Protein AF-A0A8T4ELL7-F1 (afdb_monomer_lite)

Secondary structure (DSSP, 8-state):
---EEEEEEEHHHHHHHHHSS---TTTHHHHHHHHHHHHT--TT--HHHHHHHHHHHHHHHHHH-GGGGG---TT--TTTHHHHHHHHHHHH-SEEEEEEE-

Structure (mmCIF, N/CA/C/O backbone):
data_AF-A0A8T4ELL7-F1
#
_entry.id   AF-A0A8T4ELL7-F1
#
loop_
_atom_site.group_PDB
_atom_site.id
_atom_site.type_symbol
_atom_site.label_atom_id
_atom_site.label_alt_id
_atom_site.label_com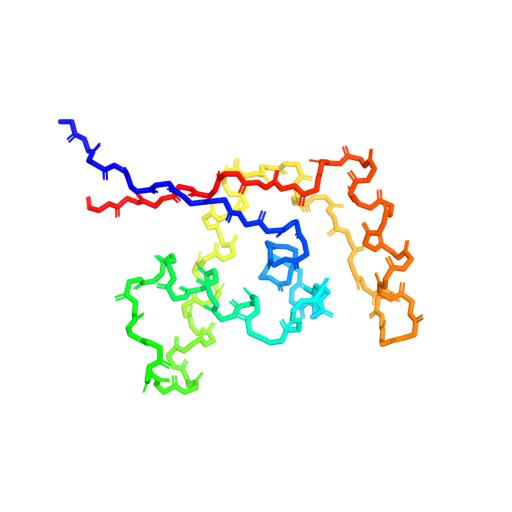p_id
_atom_site.label_asym_id
_atom_site.label_entity_id
_atom_site.label_seq_id
_atom_site.pdbx_PDB_ins_code
_atom_site.Cartn_x
_atom_site.Cartn_y
_atom_site.Cartn_z
_atom_site.occupancy
_atom_site.B_iso_or_equiv
_atom_site.auth_seq_id
_atom_site.auth_comp_id
_atom_site.auth_asym_id
_atom_site.auth_atom_id
_atom_site.pdbx_PDB_model_num
ATOM 1 N N . MET A 1 1 ? 26.937 9.028 3.164 1.00 50.03 1 MET A N 1
ATOM 2 C CA . MET A 1 1 ? 25.501 9.342 3.334 1.00 50.03 1 MET A CA 1
ATOM 3 C C . MET A 1 1 ? 24.752 8.633 2.220 1.00 50.03 1 MET A C 1
ATOM 5 O O . MET A 1 1 ? 24.992 8.963 1.066 1.00 50.03 1 MET A O 1
ATOM 9 N N . SER A 1 2 ? 23.943 7.619 2.523 1.00 54.91 2 SER A N 1
ATOM 10 C CA . SER A 1 2 ? 23.134 6.945 1.497 1.00 54.91 2 SER A CA 1
ATOM 11 C C . SER A 1 2 ? 22.100 7.933 0.949 1.00 54.91 2 SER A C 1
ATOM 13 O O . SER A 1 2 ? 21.435 8.612 1.731 1.00 54.91 2 SER A O 1
ATOM 15 N N . LYS A 1 3 ? 21.992 8.067 -0.377 1.00 69.62 3 LYS A N 1
ATOM 16 C CA . LYS A 1 3 ? 20.968 8.920 -0.992 1.00 69.62 3 LYS A CA 1
ATOM 17 C C . LYS A 1 3 ? 19.659 8.134 -1.028 1.00 69.62 3 LYS A C 1
ATOM 19 O O . LYS A 1 3 ? 19.613 7.022 -1.545 1.00 69.62 3 LYS A O 1
ATOM 24 N N . HIS A 1 4 ? 18.598 8.704 -0.468 1.00 75.44 4 HIS A N 1
ATOM 25 C CA . HIS A 1 4 ? 17.253 8.151 -0.598 1.00 75.44 4 HIS A CA 1
ATOM 26 C C . HIS A 1 4 ? 16.444 9.019 -1.548 1.00 75.44 4 HIS A C 1
ATOM 28 O O . HIS A 1 4 ? 16.473 10.245 -1.438 1.00 75.44 4 HIS A O 1
ATOM 34 N N . GLN A 1 5 ? 15.713 8.382 -2.457 1.00 86.25 5 GLN A N 1
ATOM 35 C CA . GLN A 1 5 ? 14.618 9.033 -3.164 1.00 86.25 5 GLN A CA 1
ATOM 36 C C . GLN A 1 5 ? 13.329 8.781 -2.384 1.00 86.25 5 GLN A C 1
ATOM 38 O O . GLN A 1 5 ? 13.076 7.663 -1.933 1.00 86.25 5 GLN A O 1
ATOM 43 N N . THR A 1 6 ? 12.521 9.825 -2.220 1.00 92.12 6 THR A N 1
ATOM 44 C CA . THR A 1 6 ? 11.226 9.746 -1.540 1.00 92.12 6 THR A CA 1
ATOM 45 C C . THR A 1 6 ? 10.144 10.201 -2.502 1.00 92.12 6 THR A C 1
ATOM 47 O O . THR A 1 6 ? 10.304 11.221 -3.172 1.00 92.12 6 THR A O 1
ATOM 50 N N . LYS A 1 7 ? 9.036 9.465 -2.561 1.00 94.62 7 LYS A N 1
ATOM 51 C CA . LYS A 1 7 ? 7.862 9.842 -3.350 1.00 94.62 7 LYS A CA 1
ATOM 52 C C . LYS A 1 7 ? 6.589 9.539 -2.569 1.00 94.62 7 LYS A C 1
ATOM 54 O O . LYS A 1 7 ? 6.518 8.575 -1.807 1.00 94.62 7 LYS A O 1
ATOM 59 N N . LYS A 1 8 ? 5.590 10.403 -2.733 1.00 97.12 8 LYS A N 1
ATOM 60 C CA . LYS A 1 8 ? 4.283 10.279 -2.088 1.00 97.12 8 LYS A CA 1
ATOM 61 C C . LYS A 1 8 ? 3.397 9.344 -2.909 1.00 97.12 8 LYS A C 1
ATOM 63 O O . LYS A 1 8 ? 3.275 9.533 -4.116 1.00 97.12 8 LYS A O 1
ATOM 68 N N . PHE A 1 9 ? 2.779 8.372 -2.248 1.00 97.69 9 PHE A N 1
ATOM 69 C CA . PHE A 1 9 ? 1.846 7.419 -2.856 1.00 97.69 9 PHE A CA 1
ATOM 70 C C . PHE A 1 9 ? 0.538 7.377 -2.085 1.00 97.69 9 PHE A C 1
ATOM 72 O O . PHE A 1 9 ? 0.515 7.644 -0.879 1.00 97.69 9 PHE A O 1
ATOM 79 N N . HIS A 1 10 ? -0.548 7.023 -2.770 1.00 98.50 10 HIS A N 1
ATOM 80 C CA . HIS A 1 10 ? -1.825 6.815 -2.112 1.00 98.50 10 HIS A CA 1
ATOM 81 C C . HIS A 1 10 ? -1.767 5.523 -1.280 1.00 98.50 10 HIS A C 1
ATOM 83 O O . HIS A 1 10 ? -1.148 4.529 -1.671 1.00 98.50 10 HIS A O 1
ATOM 89 N N . LEU A 1 11 ? -2.433 5.495 -0.122 1.00 98.50 11 LEU A N 1
ATOM 90 C CA . LEU A 1 11 ? -2.448 4.336 0.776 1.00 98.50 11 LEU A CA 1
ATOM 91 C C . LEU A 1 11 ? -2.931 3.076 0.045 1.00 98.50 11 LEU A C 1
ATOM 93 O O . LEU A 1 11 ? -2.426 1.981 0.278 1.00 98.50 11 LEU A O 1
ATOM 97 N N . GLY A 1 12 ? -3.890 3.234 -0.865 1.00 98.25 12 GLY A N 1
ATOM 98 C CA . GLY A 1 12 ? -4.393 2.156 -1.715 1.00 98.25 12 GLY A CA 1
ATOM 99 C C . GLY A 1 12 ? -3.320 1.502 -2.594 1.00 98.25 12 GLY A C 1
ATOM 100 O O . GLY A 1 12 ? -3.376 0.290 -2.792 1.00 98.25 12 GLY A O 1
ATOM 101 N N . ASP A 1 13 ? -2.312 2.243 -3.055 1.00 98.25 13 ASP A N 1
ATOM 102 C CA . ASP A 1 13 ? -1.202 1.699 -3.855 1.00 98.25 13 ASP A CA 1
ATOM 103 C C . ASP A 1 13 ? -0.318 0.812 -2.973 1.00 98.25 13 ASP A C 1
ATOM 105 O O . ASP A 1 13 ? -0.080 -0.362 -3.265 1.00 98.25 13 ASP A O 1
ATOM 109 N N . VAL A 1 14 ? 0.066 1.341 -1.808 1.00 98.19 14 VAL A N 1
ATOM 110 C CA . VAL A 1 14 ? 0.874 0.636 -0.801 1.00 98.19 14 VAL A CA 1
ATOM 111 C C . VAL A 1 14 ? 0.155 -0.619 -0.294 1.00 98.19 14 VAL A C 1
ATOM 113 O O . VAL A 1 14 ? 0.754 -1.691 -0.161 1.00 98.19 14 VAL A O 1
ATOM 116 N N . LEU A 1 15 ? -1.148 -0.521 -0.023 1.00 98.25 15 LEU A N 1
ATOM 117 C CA . LEU A 1 15 ? -1.968 -1.656 0.397 1.00 98.25 15 LEU A CA 1
ATOM 118 C C . LEU A 1 15 ? -2.136 -2.684 -0.720 1.00 98.25 15 LEU A C 1
ATOM 120 O O . LEU A 1 15 ? -2.177 -3.880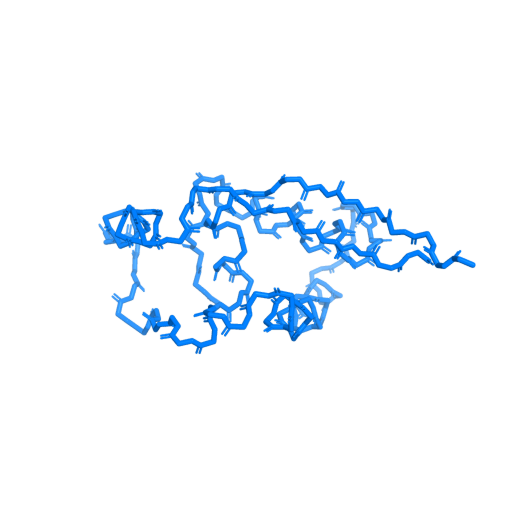 -0.423 1.00 98.25 15 LEU A O 1
ATOM 124 N N . SER A 1 16 ? -2.158 -2.256 -1.983 1.00 97.88 16 SER A N 1
ATOM 125 C CA . SER A 1 16 ? -2.212 -3.179 -3.117 1.00 97.88 16 SER A CA 1
ATOM 126 C C . SER A 1 16 ? -0.972 -4.065 -3.182 1.00 97.88 16 SER A C 1
ATOM 128 O O . SER A 1 16 ? -1.102 -5.284 -3.300 1.00 97.88 16 SER A O 1
ATOM 130 N N . VAL A 1 17 ? 0.214 -3.487 -2.969 1.00 96.75 17 VAL A N 1
ATOM 131 C CA . VAL A 1 17 ? 1.473 -4.247 -2.888 1.00 96.75 17 VAL A CA 1
ATOM 132 C C . VAL A 1 17 ? 1.509 -5.142 -1.645 1.00 96.75 17 VAL A C 1
ATOM 134 O O . VAL A 1 17 ? 1.802 -6.335 -1.719 1.00 96.75 17 VAL A O 1
ATOM 137 N N . THR A 1 18 ? 1.216 -4.586 -0.469 1.00 97.50 18 THR A N 1
ATOM 138 C CA . THR A 1 18 ? 1.459 -5.292 0.800 1.00 97.50 18 THR A CA 1
ATOM 139 C C . THR A 1 18 ? 0.452 -6.411 1.073 1.00 97.50 18 THR A C 1
ATOM 141 O O . THR A 1 18 ? 0.813 -7.446 1.647 1.00 97.50 18 THR A O 1
ATOM 144 N N . THR A 1 19 ? -0.793 -6.256 0.616 1.00 96.31 19 THR A N 1
ATOM 145 C CA . THR A 1 19 ? -1.866 -7.240 0.831 1.00 96.31 19 THR A CA 1
ATOM 146 C C . THR A 1 19 ? -2.095 -8.173 -0.359 1.00 96.31 19 THR A C 1
ATOM 148 O O . THR A 1 19 ? -2.697 -9.232 -0.181 1.00 96.31 19 THR A O 1
ATOM 151 N N . GLY A 1 20 ? -1.625 -7.808 -1.558 1.00 94.25 20 GLY A N 1
ATOM 152 C CA . GLY A 1 20 ? -1.910 -8.529 -2.802 1.00 94.25 20 GLY A CA 1
ATOM 153 C C . GLY A 1 20 ? -3.353 -8.364 -3.301 1.00 94.25 20 GLY A C 1
ATOM 154 O O . GLY A 1 20 ? -3.806 -9.138 -4.143 1.00 94.25 20 GLY A O 1
ATOM 155 N N . LYS A 1 21 ? -4.112 -7.399 -2.766 1.00 96.19 21 LYS A N 1
ATOM 156 C CA . LYS A 1 21 ? -5.469 -7.060 -3.220 1.00 96.19 21 LYS A CA 1
ATOM 157 C C . LYS A 1 21 ? -5.447 -5.720 -3.931 1.00 96.19 21 LYS A C 1
ATOM 159 O O . LYS A 1 21 ? -5.042 -4.741 -3.327 1.00 96.19 21 LYS A O 1
ATOM 164 N N . LEU A 1 22 ? -5.943 -5.659 -5.165 1.00 96.50 22 LEU A N 1
ATOM 165 C CA . LEU A 1 22 ? -6.024 -4.400 -5.902 1.00 96.50 22 LEU A CA 1
ATOM 166 C C . LEU A 1 22 ? -7.063 -3.466 -5.263 1.00 96.50 22 LEU A C 1
ATOM 168 O O . LEU A 1 22 ? -8.268 -3.663 -5.420 1.00 96.50 22 LEU A O 1
ATOM 172 N N . VAL A 1 23 ? -6.572 -2.485 -4.510 1.00 97.69 23 VAL A N 1
ATOM 173 C CA . VAL A 1 23 ? -7.357 -1.488 -3.763 1.00 97.69 23 VAL A CA 1
ATOM 174 C C . VAL A 1 23 ? -6.872 -0.061 -4.029 1.00 97.69 23 VAL A C 1
ATOM 176 O O . VAL A 1 23 ? -7.284 0.869 -3.342 1.00 97.69 23 VAL A O 1
ATOM 179 N N . SER A 1 24 ? -5.981 0.122 -5.001 1.00 97.56 24 SER A N 1
ATOM 180 C CA . SER A 1 24 ? -5.587 1.441 -5.485 1.00 97.56 24 SER A CA 1
ATOM 181 C C . SER A 1 24 ? -6.783 2.139 -6.152 1.00 97.56 24 SER A C 1
ATOM 183 O O . SER A 1 24 ? -7.477 1.503 -6.953 1.00 97.56 24 SER A O 1
ATOM 185 N N . PRO A 1 25 ? -7.028 3.434 -5.871 1.00 96.94 25 PRO A N 1
ATOM 186 C CA . PRO A 1 25 ? -7.982 4.249 -6.622 1.00 96.94 25 PRO A CA 1
ATOM 187 C C . PRO A 1 25 ? -7.675 4.330 -8.119 1.00 96.94 25 PRO A C 1
ATOM 189 O O . PRO A 1 25 ? -8.607 4.392 -8.916 1.00 96.94 25 PRO A O 1
ATOM 192 N N . GLU A 1 26 ? -6.392 4.267 -8.485 1.00 95.75 26 GLU A N 1
ATOM 193 C CA . GLU A 1 26 ? -5.901 4.240 -9.870 1.00 95.75 26 GLU A CA 1
ATOM 194 C C . GLU A 1 26 ? -5.841 2.808 -10.438 1.00 95.75 26 GLU A C 1
ATOM 196 O O . GLU A 1 26 ? -5.391 2.575 -11.556 1.00 95.75 26 GLU A O 1
ATOM 201 N N . GLY A 1 27 ? -6.297 1.806 -9.681 1.00 94.12 27 GLY A N 1
ATOM 202 C CA . GLY A 1 27 ? -6.272 0.413 -10.109 1.00 94.12 27 GLY A CA 1
ATOM 203 C C . GLY A 1 27 ? -4.849 -0.107 -10.330 1.00 94.12 27 GLY A C 1
ATOM 204 O O . GLY A 1 27 ? -3.971 0.068 -9.486 1.00 94.12 27 GLY A O 1
ATOM 205 N N . GLY A 1 28 ? -4.643 -0.836 -11.432 1.00 91.75 28 GLY A N 1
ATOM 206 C CA . GLY A 1 28 ? -3.350 -1.452 -11.755 1.00 91.75 28 GLY A CA 1
ATOM 207 C C . GLY A 1 28 ? -2.231 -0.426 -11.926 1.00 91.75 28 GLY A C 1
ATOM 208 O O . GLY A 1 28 ? -1.121 -0.667 -11.472 1.00 91.75 28 GLY A O 1
ATOM 209 N N . GLU A 1 29 ? -2.555 0.748 -12.463 1.00 92.50 29 GLU A N 1
ATOM 210 C CA . GLU A 1 29 ? -1.592 1.813 -12.736 1.00 92.50 29 GLU A CA 1
ATOM 211 C C . GLU A 1 29 ? -0.934 2.337 -11.448 1.00 92.50 29 GLU A C 1
ATOM 213 O O . GLU A 1 29 ? 0.285 2.481 -11.376 1.00 92.50 29 GLU A O 1
ATOM 218 N N . GLY A 1 30 ? -1.715 2.548 -10.382 1.00 93.31 30 GLY A N 1
ATOM 219 C CA . GLY A 1 30 ? -1.174 2.969 -9.085 1.00 93.31 30 GLY A CA 1
ATOM 220 C C . GLY A 1 30 ? -0.264 1.910 -8.453 1.00 93.31 30 GLY A C 1
ATOM 221 O O . GLY A 1 30 ? 0.792 2.229 -7.901 1.00 93.31 30 GLY A O 1
ATOM 222 N N . LEU A 1 31 ? -0.636 0.630 -8.588 1.00 94.19 31 LEU A N 1
ATOM 223 C CA . LEU A 1 31 ? 0.197 -0.503 -8.173 1.00 94.19 31 LEU A CA 1
ATOM 224 C C . LEU A 1 31 ? 1.509 -0.562 -8.976 1.00 94.19 31 LEU A C 1
ATOM 226 O O . LEU A 1 31 ? 2.572 -0.805 -8.406 1.00 94.19 31 LEU A O 1
ATOM 230 N N . GLU A 1 32 ? 1.447 -0.333 -10.283 1.00 92.31 32 GLU A N 1
ATOM 231 C CA . GLU A 1 32 ? 2.613 -0.330 -11.161 1.00 92.31 32 GLU A CA 1
ATOM 232 C C . GLU A 1 32 ? 3.567 0.817 -10.831 1.00 92.31 32 GLU A C 1
ATOM 234 O O . GLU A 1 32 ? 4.752 0.574 -10.604 1.00 92.31 32 GLU A O 1
ATOM 239 N N . LYS A 1 33 ? 3.050 2.040 -10.666 1.00 92.50 33 LYS A N 1
ATOM 240 C CA . LYS A 1 33 ? 3.835 3.233 -10.308 1.00 92.50 33 LYS A CA 1
ATOM 241 C C . LYS A 1 33 ? 4.683 3.033 -9.054 1.00 92.50 33 LYS A C 1
ATOM 243 O O . LYS A 1 33 ? 5.849 3.431 -9.034 1.00 92.50 33 LYS A O 1
ATOM 248 N N . ILE A 1 34 ? 4.119 2.442 -7.995 1.00 94.81 34 ILE A N 1
ATOM 249 C CA . ILE A 1 34 ? 4.872 2.208 -6.753 1.00 94.81 34 ILE A CA 1
ATOM 250 C C . ILE A 1 34 ? 5.918 1.105 -6.922 1.00 94.81 34 ILE A C 1
ATOM 252 O O . ILE A 1 34 ? 7.039 1.259 -6.439 1.00 94.81 34 ILE A O 1
ATOM 256 N N . VAL A 1 35 ? 5.592 0.019 -7.631 1.00 93.25 35 VAL A N 1
ATOM 257 C CA . VAL A 1 35 ? 6.543 -1.075 -7.868 1.00 93.25 35 VAL A CA 1
ATOM 258 C C . VAL A 1 35 ? 7.684 -0.610 -8.766 1.00 93.25 35 VAL A C 1
ATOM 260 O O . VAL A 1 35 ? 8.833 -0.878 -8.441 1.00 93.25 35 VAL A O 1
ATOM 263 N N . PHE A 1 36 ? 7.414 0.130 -9.841 1.00 91.25 36 PHE A N 1
ATOM 264 C CA . PHE A 1 36 ? 8.454 0.665 -10.723 1.00 91.25 36 PHE A CA 1
ATOM 265 C C . PHE A 1 36 ? 9.347 1.680 -10.016 1.00 91.25 36 PHE A C 1
ATOM 267 O O . PHE A 1 36 ? 10.569 1.588 -10.131 1.00 91.25 36 PHE A O 1
ATOM 274 N N . PHE A 1 37 ? 8.766 2.571 -9.204 1.00 91.81 37 PHE A N 1
ATOM 275 C CA . PHE A 1 37 ? 9.539 3.485 -8.363 1.00 91.81 37 PHE A CA 1
ATOM 276 C C . PHE A 1 37 ? 10.467 2.729 -7.408 1.00 91.81 37 PHE A C 1
ATOM 278 O O . PHE A 1 37 ? 11.655 3.019 -7.345 1.00 91.81 37 PHE A O 1
ATOM 285 N N . MET A 1 38 ? 9.944 1.735 -6.688 1.00 91.69 38 MET A N 1
ATOM 286 C CA . MET A 1 38 ? 10.733 0.974 -5.720 1.00 91.69 38 MET A CA 1
ATOM 287 C C . MET A 1 38 ? 11.705 -0.021 -6.355 1.00 91.69 38 MET A C 1
ATOM 289 O O . MET A 1 38 ? 12.670 -0.406 -5.714 1.00 91.69 38 MET A O 1
ATOM 293 N N . ALA A 1 39 ? 11.455 -0.490 -7.572 1.00 88.81 39 ALA A N 1
ATOM 294 C CA . ALA A 1 39 ? 12.306 -1.473 -8.233 1.00 88.81 39 ALA A CA 1
ATOM 295 C C . ALA A 1 39 ? 13.301 -0.845 -9.214 1.00 88.81 39 ALA A C 1
ATOM 297 O O . ALA A 1 39 ? 14.109 -1.571 -9.788 1.00 88.81 39 ALA A O 1
ATOM 298 N N . HIS A 1 40 ? 13.235 0.474 -9.432 1.00 84.75 40 HIS A N 1
ATOM 299 C CA . HIS A 1 40 ? 14.041 1.184 -10.431 1.00 84.75 40 HIS A CA 1
ATOM 300 C C . HIS A 1 40 ? 13.938 0.565 -11.827 1.00 84.75 40 HIS A C 1
ATOM 302 O O . HIS A 1 40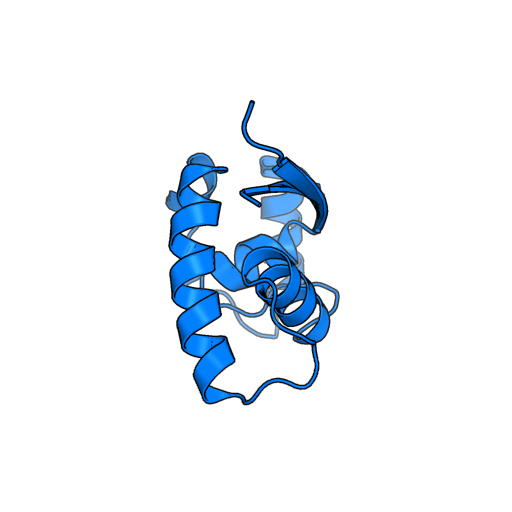 ? 14.896 0.539 -12.598 1.00 84.75 40 HIS A O 1
ATOM 308 N N . MET A 1 41 ? 12.757 0.045 -12.146 1.00 77.38 41 MET A N 1
ATOM 309 C CA . MET A 1 41 ? 12.495 -0.567 -13.438 1.00 77.38 41 MET A CA 1
ATOM 310 C C . MET A 1 41 ? 11.786 0.441 -14.342 1.00 77.38 41 MET A C 1
ATOM 312 O O . MET A 1 41 ? 10.920 1.174 -13.860 1.00 77.38 41 MET A O 1
ATOM 316 N N . PRO A 1 42 ? 12.114 0.476 -15.644 1.00 75.44 42 PRO A N 1
ATOM 317 C CA . PRO A 1 42 ? 11.321 1.229 -16.603 1.00 75.44 42 PRO A CA 1
ATOM 318 C C . PRO A 1 42 ? 9.910 0.636 -16.694 1.00 75.44 42 PRO A C 1
ATOM 320 O O . PRO A 1 42 ? 9.723 -0.573 -16.547 1.00 75.44 42 PRO A O 1
ATOM 323 N N . GLU A 1 43 ? 8.924 1.480 -16.992 1.00 70.94 43 GLU A N 1
ATOM 324 C CA . GLU A 1 43 ? 7.511 1.077 -17.077 1.00 70.94 43 GLU A CA 1
ATOM 325 C C . GLU A 1 43 ? 7.233 0.072 -18.216 1.00 70.94 43 GLU A C 1
ATOM 327 O O . GLU A 1 43 ? 6.203 -0.591 -18.237 1.00 70.94 43 GLU A O 1
ATOM 332 N N . SER A 1 44 ? 8.183 -0.106 -19.140 1.00 70.44 44 SER A N 1
ATOM 333 C CA . SER A 1 44 ? 8.117 -1.041 -20.268 1.00 70.44 44 SER A CA 1
ATOM 334 C C . SER A 1 44 ? 8.526 -2.488 -19.934 1.00 70.44 44 SER A C 1
ATOM 336 O O . SER A 1 44 ? 8.728 -3.285 -20.851 1.00 70.44 44 SER A O 1
ATOM 338 N N . ASN A 1 45 ? 8.747 -2.834 -18.659 1.00 67.38 45 ASN A N 1
ATOM 339 C CA . ASN A 1 45 ? 9.344 -4.120 -18.280 1.00 67.38 45 ASN A CA 1
ATOM 340 C C . ASN A 1 45 ? 8.341 -5.301 -18.262 1.00 67.38 45 ASN A C 1
ATOM 342 O O . ASN A 1 45 ? 7.141 -5.120 -18.071 1.00 67.38 45 ASN A O 1
ATOM 346 N N . LEU A 1 46 ? 8.834 -6.536 -18.445 1.00 66.06 46 LEU A N 1
ATOM 347 C CA . LEU A 1 46 ? 7.998 -7.738 -18.631 1.00 66.06 46 LEU A CA 1
ATOM 348 C C . LEU A 1 46 ? 7.190 -8.156 -17.372 1.00 66.06 46 LEU A C 1
ATOM 350 O O . LEU A 1 46 ? 7.705 -8.071 -16.251 1.00 66.06 46 LEU A O 1
ATOM 354 N N . PRO A 1 47 ? 5.984 -8.754 -17.529 1.00 71.31 47 PRO A N 1
ATOM 355 C CA . PRO A 1 47 ? 5.086 -9.112 -16.416 1.00 71.31 47 PRO A CA 1
ATOM 356 C C . PRO A 1 47 ? 5.682 -10.047 -15.348 1.00 71.31 47 PRO A C 1
ATOM 358 O O . PRO A 1 47 ? 5.342 -9.954 -14.170 1.00 71.31 47 PRO A O 1
ATOM 361 N N . HIS A 1 48 ? 6.590 -10.953 -15.726 1.00 72.19 48 HIS A N 1
ATOM 362 C CA . HIS A 1 48 ? 7.230 -11.860 -14.764 1.00 72.19 48 HIS A CA 1
ATOM 363 C C . HIS A 1 48 ? 8.190 -11.132 -13.813 1.00 72.19 48 HIS A C 1
ATOM 365 O O . HIS A 1 48 ? 8.209 -11.431 -12.616 1.00 72.19 48 HIS A O 1
ATOM 371 N N . ALA A 1 49 ? 8.944 -10.148 -14.315 1.00 80.31 49 ALA A N 1
ATOM 372 C CA . ALA A 1 49 ? 9.835 -9.334 -13.490 1.00 80.31 49 ALA A CA 1
ATOM 373 C C . ALA A 1 49 ? 9.037 -8.477 -12.494 1.00 80.31 49 ALA A C 1
ATOM 375 O O . ALA A 1 49 ? 9.453 -8.293 -11.350 1.00 80.31 49 ALA A O 1
ATOM 376 N N . PHE A 1 50 ? 7.844 -8.035 -12.899 1.00 85.12 50 PHE A N 1
ATOM 377 C CA . PHE A 1 50 ? 6.942 -7.261 -12.056 1.00 85.12 50 PHE A CA 1
ATOM 378 C C . PHE A 1 50 ? 6.515 -8.003 -10.781 1.00 85.12 50 PHE A C 1
ATOM 380 O O . PHE A 1 50 ? 6.603 -7.451 -9.686 1.00 85.12 50 PHE A O 1
ATOM 387 N N . LEU A 1 51 ? 6.090 -9.267 -10.887 1.00 84.81 51 LEU A N 1
ATOM 388 C CA . LEU A 1 51 ? 5.628 -10.043 -9.725 1.00 84.81 51 LEU A CA 1
ATOM 389 C C . LEU A 1 51 ? 6.748 -10.297 -8.703 1.00 84.81 51 LEU A C 1
ATOM 391 O O . LEU A 1 51 ? 6.525 -10.217 -7.487 1.00 84.81 51 LEU A O 1
ATOM 395 N N . ALA A 1 52 ? 7.959 -10.578 -9.190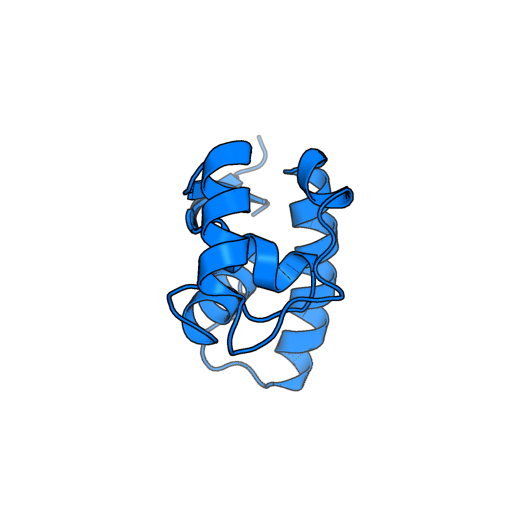 1.00 87.31 52 ALA A N 1
ATOM 396 C CA . ALA A 1 52 ? 9.137 -10.723 -8.341 1.00 87.31 52 ALA A CA 1
ATOM 397 C C . ALA A 1 52 ? 9.469 -9.399 -7.635 1.00 87.31 52 ALA A C 1
ATOM 399 O O . ALA A 1 52 ? 9.636 -9.371 -6.412 1.00 87.31 52 ALA A O 1
ATOM 400 N N . ALA A 1 53 ? 9.470 -8.290 -8.380 1.00 89.50 53 ALA A N 1
ATOM 401 C CA . ALA A 1 53 ? 9.699 -6.959 -7.834 1.00 89.50 53 ALA A CA 1
ATOM 402 C C . ALA A 1 53 ? 8.648 -6.572 -6.785 1.00 89.50 53 ALA A C 1
ATOM 404 O O . ALA A 1 53 ? 9.010 -6.142 -5.692 1.00 89.50 53 ALA A O 1
ATOM 405 N N . ALA A 1 54 ? 7.359 -6.802 -7.046 1.00 91.88 54 ALA A N 1
ATOM 406 C CA . ALA A 1 54 ? 6.281 -6.523 -6.099 1.00 91.88 54 ALA A CA 1
ATOM 407 C C . ALA A 1 54 ? 6.446 -7.302 -4.781 1.00 91.88 54 ALA A C 1
ATOM 409 O O . ALA A 1 54 ? 6.197 -6.762 -3.700 1.00 91.88 54 ALA A O 1
ATOM 410 N N . SER A 1 55 ? 6.927 -8.549 -4.843 1.00 91.06 55 SER A N 1
ATOM 411 C CA . SER A 1 55 ? 7.210 -9.367 -3.654 1.00 91.06 55 SER A CA 1
ATOM 412 C C . SER A 1 55 ? 8.349 -8.791 -2.802 1.00 91.06 55 SER A C 1
ATOM 414 O O . SER A 1 55 ? 8.258 -8.777 -1.571 1.00 91.06 55 SER A O 1
ATOM 416 N N . ILE A 1 56 ? 9.397 -8.265 -3.443 1.00 91.12 56 ILE A N 1
ATOM 417 C CA . ILE A 1 56 ? 10.499 -7.564 -2.767 1.00 91.12 56 ILE A CA 1
ATOM 418 C C . ILE A 1 56 ? 9.990 -6.248 -2.165 1.00 91.12 56 ILE A C 1
ATOM 420 O O . ILE A 1 56 ? 10.159 -6.015 -0.965 1.00 91.12 56 ILE A O 1
ATOM 424 N N . CYS A 1 57 ? 9.272 -5.446 -2.958 1.00 94.31 57 CYS A N 1
ATOM 425 C CA . CYS A 1 57 ? 8.686 -4.173 -2.538 1.00 94.31 57 CYS A CA 1
ATOM 426 C C . CYS A 1 57 ? 7.772 -4.352 -1.325 1.00 94.31 57 CYS A C 1
ATOM 428 O O . CYS A 1 57 ? 7.860 -3.587 -0.370 1.00 94.31 57 CYS A O 1
ATOM 430 N N . LYS A 1 58 ? 6.948 -5.408 -1.295 1.00 95.56 58 LYS A N 1
ATOM 431 C CA . LYS A 1 58 ? 6.107 -5.747 -0.140 1.00 95.56 58 LYS A CA 1
ATOM 432 C C . LYS A 1 58 ? 6.921 -5.857 1.145 1.00 95.56 58 LYS A C 1
ATOM 434 O O . LYS A 1 58 ? 6.525 -5.295 2.166 1.00 95.56 58 LYS A O 1
ATOM 439 N N . ARG A 1 59 ? 8.038 -6.590 1.124 1.00 94.06 59 ARG A N 1
ATOM 440 C CA . ARG A 1 59 ? 8.882 -6.775 2.312 1.00 94.06 59 ARG A CA 1
ATOM 441 C C . ARG A 1 59 ? 9.416 -5.436 2.813 1.00 94.06 59 ARG A C 1
ATOM 443 O O . ARG A 1 59 ? 9.386 -5.193 4.018 1.00 94.06 59 ARG A O 1
ATOM 450 N N . ASP A 1 60 ? 9.880 -4.582 1.910 1.00 94.69 60 ASP A N 1
ATOM 451 C CA . ASP A 1 60 ? 10.515 -3.321 2.284 1.00 94.69 60 ASP A CA 1
ATOM 452 C C . ASP A 1 60 ? 9.492 -2.240 2.667 1.00 94.69 60 ASP A C 1
ATOM 454 O O . ASP A 1 60 ? 9.697 -1.542 3.660 1.00 94.69 60 ASP A O 1
ATOM 458 N N . LEU A 1 61 ? 8.321 -2.201 2.024 1.00 96.31 61 LEU A N 1
ATOM 459 C CA . LEU A 1 61 ? 7.181 -1.388 2.465 1.00 96.31 61 LEU A CA 1
ATOM 460 C C . LEU A 1 61 ? 6.726 -1.770 3.875 1.00 96.31 61 LEU A C 1
ATOM 462 O O . LEU A 1 61 ? 6.462 -0.896 4.691 1.00 96.31 61 LEU A O 1
ATOM 466 N N . LEU A 1 62 ? 6.678 -3.062 4.212 1.00 96.88 62 LEU A N 1
ATOM 467 C CA . LEU A 1 62 ? 6.310 -3.497 5.565 1.00 96.88 62 LEU A CA 1
ATOM 468 C C . LEU A 1 62 ? 7.393 -3.205 6.614 1.00 96.88 62 LEU A C 1
ATOM 470 O O . LEU A 1 62 ? 7.080 -3.172 7.806 1.00 96.88 62 LEU A O 1
ATOM 474 N N . LYS A 1 63 ? 8.655 -3.009 6.213 1.00 96.00 63 LYS A N 1
ATOM 475 C CA . LYS A 1 63 ? 9.697 -2.484 7.111 1.00 96.00 63 LYS A CA 1
ATOM 476 C C . LYS A 1 63 ? 9.517 -0.984 7.340 1.00 96.00 63 LYS A C 1
ATOM 478 O O . LYS A 1 63 ? 9.624 -0.550 8.480 1.00 96.00 63 LYS A O 1
ATOM 483 N N . GLN A 1 64 ? 9.208 -0.223 6.287 1.00 96.06 64 GLN A N 1
ATOM 484 C CA . GLN A 1 64 ? 8.964 1.223 6.372 1.00 96.06 64 GLN A CA 1
ATOM 485 C C . GLN A 1 64 ? 7.664 1.558 7.115 1.00 96.06 64 GLN A C 1
ATOM 487 O O . GLN A 1 64 ? 7.621 2.504 7.897 1.00 96.06 64 GLN A O 1
ATOM 492 N N . PHE A 1 65 ? 6.625 0.736 6.942 1.00 96.81 65 PHE A N 1
ATOM 493 C CA . PHE A 1 65 ? 5.306 0.910 7.551 1.00 96.81 65 PHE A CA 1
ATOM 494 C C . PHE A 1 65 ? 4.892 -0.333 8.361 1.00 96.81 65 PHE A C 1
ATOM 496 O O . PHE A 1 65 ? 3.977 -1.067 7.970 1.00 96.81 65 PHE A O 1
ATOM 503 N N . PRO A 1 66 ? 5.517 -0.597 9.529 1.00 97.25 66 PRO A N 1
ATOM 504 C CA . PRO A 1 66 ? 5.250 -1.807 10.311 1.00 97.25 66 PRO A CA 1
ATOM 505 C C . PRO A 1 66 ? 3.787 -1.974 10.736 1.00 97.25 66 PRO A C 1
ATOM 507 O O . PRO A 1 66 ? 3.313 -3.099 10.903 1.00 97.25 66 PRO A O 1
ATOM 510 N N . HIS A 1 67 ? 3.050 -0.871 10.885 1.00 95.06 67 HIS A N 1
ATOM 511 C CA . HIS A 1 67 ? 1.633 -0.880 11.243 1.00 95.06 67 HIS A CA 1
ATOM 512 C C . HIS A 1 67 ? 0.743 -1.532 10.168 1.00 95.06 67 HIS A C 1
ATOM 514 O O . HIS A 1 67 ? -0.322 -2.057 10.505 1.00 95.06 67 HIS A O 1
ATOM 520 N N . LEU A 1 68 ? 1.192 -1.582 8.906 1.00 97.19 68 LEU A N 1
ATOM 521 C CA . LEU A 1 68 ? 0.469 -2.231 7.810 1.00 97.19 68 LEU A CA 1
ATOM 522 C C . LEU A 1 68 ? 0.555 -3.763 7.853 1.00 97.19 68 LEU A C 1
ATOM 524 O O . LEU A 1 68 ? -0.300 -4.430 7.280 1.00 97.19 68 LEU A O 1
ATOM 528 N N . LYS A 1 69 ? 1.498 -4.351 8.609 1.00 96.12 69 LYS A N 1
ATOM 529 C CA . LYS A 1 69 ? 1.591 -5.818 8.791 1.00 96.12 69 LYS A CA 1
ATOM 530 C C . LYS A 1 69 ? 0.318 -6.430 9.386 1.00 96.12 69 LYS A C 1
ATOM 532 O O . LYS A 1 69 ? 0.060 -7.613 9.197 1.00 96.12 69 LYS A O 1
ATOM 537 N N . LYS A 1 70 ? -0.462 -5.631 10.123 1.00 95.06 70 LYS A N 1
ATO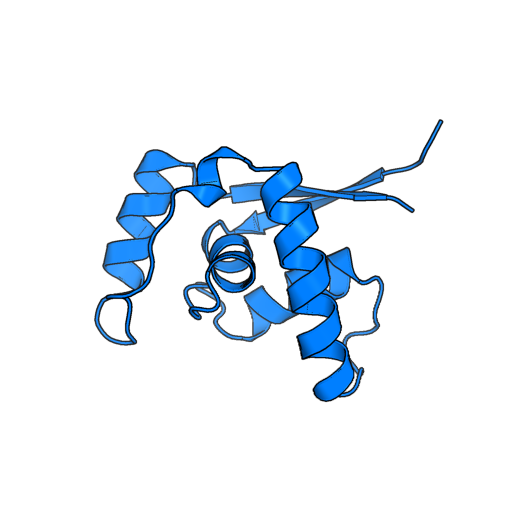M 538 C CA . LYS A 1 70 ? -1.713 -6.052 10.773 1.00 95.06 70 LYS A CA 1
ATOM 539 C C . LYS A 1 70 ? -2.944 -5.876 9.877 1.00 95.06 70 LYS A C 1
ATOM 541 O O . LYS A 1 70 ? -4.045 -6.233 10.290 1.00 95.06 70 LYS A O 1
ATOM 546 N N . VAL A 1 71 ? -2.793 -5.294 8.687 1.00 96.69 71 VAL A N 1
ATOM 547 C CA . VAL A 1 71 ? -3.917 -5.052 7.779 1.00 96.69 71 VAL A CA 1
ATOM 548 C C . VAL A 1 71 ? -4.318 -6.365 7.111 1.00 96.69 71 VAL A C 1
ATOM 550 O O . VAL A 1 71 ? -3.529 -6.995 6.412 1.00 96.69 71 VAL A O 1
ATOM 553 N N . ASN A 1 72 ? -5.568 -6.777 7.322 1.00 94.88 72 ASN A N 1
ATOM 554 C CA . ASN A 1 72 ? -6.133 -7.990 6.740 1.00 94.88 72 ASN A CA 1
ATOM 555 C C . ASN A 1 72 ? -7.114 -7.639 5.613 1.00 94.88 72 ASN A C 1
ATOM 557 O O . ASN A 1 72 ? -8.136 -6.991 5.848 1.00 94.88 72 ASN A O 1
ATOM 561 N N . ALA A 1 73 ? -6.817 -8.113 4.401 1.00 96.38 73 ALA A N 1
ATOM 562 C CA . ALA A 1 73 ? -7.627 -7.888 3.206 1.00 96.38 73 ALA A CA 1
ATOM 563 C C . ALA A 1 73 ? -8.321 -9.163 2.670 1.00 96.38 73 ALA A C 1
ATOM 565 O O . ALA A 1 73 ? -8.796 -9.178 1.535 1.00 96.38 73 ALA A O 1
ATOM 566 N N . LYS A 1 74 ? -8.411 -10.252 3.457 1.00 95.31 74 LYS A N 1
ATOM 567 C CA . LYS A 1 74 ? -8.967 -11.548 3.001 1.00 95.31 74 LYS A CA 1
ATOM 568 C C . LYS A 1 74 ? -10.398 -11.439 2.447 1.00 95.31 74 LYS A C 1
ATOM 570 O O . LYS A 1 74 ? -10.712 -12.105 1.467 1.00 95.31 74 LYS A O 1
ATOM 575 N N . GLY A 1 75 ? -11.237 -10.581 3.035 1.00 95.44 75 GLY A N 1
ATOM 576 C CA . GLY A 1 75 ? -12.626 -10.347 2.607 1.00 95.44 75 GLY A CA 1
ATOM 577 C C . GLY A 1 75 ? -12.818 -9.235 1.566 1.00 95.44 75 GLY A C 1
ATOM 578 O O . GLY A 1 75 ? -13.957 -8.906 1.230 1.00 95.44 75 GLY A O 1
ATOM 579 N N . VAL A 1 76 ? -11.735 -8.617 1.084 1.00 97.50 76 VAL A N 1
ATOM 580 C CA . VAL A 1 76 ? -11.811 -7.503 0.130 1.00 97.50 76 VAL A CA 1
ATOM 581 C C . VAL A 1 76 ? -12.029 -8.025 -1.289 1.00 97.50 76 VAL A C 1
ATOM 583 O O . VAL A 1 76 ? -11.361 -8.957 -1.740 1.00 97.50 76 VAL A O 1
ATOM 586 N N . ASN A 1 77 ? -12.975 -7.412 -1.996 1.00 96.88 77 ASN A N 1
ATOM 587 C CA . ASN A 1 77 ? -13.371 -7.735 -3.360 1.00 96.88 77 ASN A CA 1
ATOM 588 C C . ASN A 1 77 ? -13.797 -6.472 -4.135 1.00 96.88 77 ASN A C 1
ATOM 590 O O . ASN A 1 77 ? -13.898 -5.375 -3.584 1.00 96.88 77 ASN A O 1
ATOM 594 N N . ARG A 1 78 ? -14.110 -6.642 -5.426 1.00 94.94 78 ARG A N 1
ATOM 595 C CA . ARG A 1 78 ? -14.465 -5.548 -6.351 1.00 94.94 78 ARG A CA 1
ATOM 596 C C . ARG A 1 78 ? -15.657 -4.688 -5.906 1.00 94.94 78 ARG A C 1
ATOM 598 O O . ARG A 1 78 ? -15.747 -3.542 -6.326 1.00 94.94 78 ARG A O 1
ATOM 605 N N . ARG A 1 79 ? -16.557 -5.207 -5.064 1.00 97.19 79 ARG A N 1
ATOM 606 C CA . ARG A 1 79 ? -17.757 -4.487 -4.607 1.00 97.19 79 ARG A CA 1
ATOM 607 C C . ARG A 1 79 ? -17.529 -3.702 -3.317 1.00 97.19 79 ARG A C 1
ATOM 609 O O . ARG A 1 79 ? -18.232 -2.729 -3.078 1.00 97.19 79 ARG A O 1
ATOM 616 N N . ASN A 1 80 ? -16.583 -4.123 -2.474 1.00 97.56 80 ASN A N 1
ATOM 617 C CA . ASN A 1 80 ? -16.407 -3.553 -1.133 1.00 97.56 80 ASN A CA 1
ATOM 618 C C . ASN A 1 80 ? -15.072 -2.825 -0.914 1.00 97.56 80 ASN A C 1
ATOM 620 O O . ASN A 1 80 ? -14.911 -2.194 0.132 1.00 97.56 80 ASN A O 1
ATOM 624 N N . TRP A 1 81 ? -14.138 -2.888 -1.868 1.00 97.81 81 TRP A N 1
ATOM 625 C CA . TRP A 1 81 ? -12.786 -2.367 -1.670 1.00 97.81 81 TRP A CA 1
ATOM 626 C C . TRP A 1 81 ? -12.750 -0.869 -1.372 1.00 97.81 81 TRP A C 1
ATOM 628 O O . TRP A 1 81 ? -12.010 -0.484 -0.479 1.00 97.81 81 TRP A O 1
ATOM 638 N N . LYS A 1 82 ? -13.584 -0.043 -2.025 1.00 98.06 82 LYS A N 1
ATOM 639 C CA . LYS A 1 82 ? -13.640 1.411 -1.774 1.00 98.06 82 LYS A CA 1
ATOM 640 C C . LYS A 1 82 ? -13.995 1.708 -0.318 1.00 98.06 82 LYS A C 1
ATOM 642 O O . LYS A 1 82 ? -13.218 2.305 0.412 1.00 98.06 82 LYS A O 1
ATOM 647 N N . LYS A 1 83 ? -15.111 1.141 0.154 1.00 98.19 83 LYS A N 1
ATOM 648 C CA . LYS A 1 83 ? -15.558 1.279 1.549 1.00 98.19 83 LYS A CA 1
ATOM 649 C C . LYS A 1 83 ? -14.542 0.714 2.547 1.00 98.19 83 LYS A C 1
ATOM 651 O O . LYS A 1 83 ? -14.441 1.195 3.674 1.00 98.19 83 LYS A O 1
ATOM 656 N N . TRP A 1 84 ? -13.832 -0.353 2.181 1.00 98.31 84 TRP A N 1
ATOM 657 C CA . TRP A 1 84 ? -12.762 -0.905 3.010 1.00 98.31 84 TRP A CA 1
ATOM 658 C C . TRP A 1 84 ? -11.544 0.025 3.059 1.00 98.31 84 TRP A C 1
ATOM 660 O O . TRP A 1 84 ? -10.996 0.227 4.143 1.00 98.31 84 TRP A O 1
ATOM 670 N N . LEU A 1 85 ? -11.168 0.613 1.922 1.00 98.38 85 LEU A N 1
ATOM 671 C CA . LEU A 1 85 ? -10.062 1.550 1.784 1.00 98.38 85 LEU A CA 1
ATOM 672 C C . LEU A 1 85 ? -10.326 2.827 2.577 1.00 98.38 85 LEU A C 1
ATOM 674 O O . LEU A 1 85 ? -9.460 3.218 3.348 1.00 98.38 85 LEU A O 1
ATOM 678 N N . ASP A 1 86 ? -11.536 3.388 2.516 1.00 98.44 86 ASP A N 1
ATOM 679 C CA . ASP A 1 86 ? -11.922 4.566 3.307 1.00 98.44 86 ASP A CA 1
ATOM 680 C C . ASP A 1 86 ? -11.687 4.351 4.809 1.00 98.44 86 ASP A C 1
ATOM 682 O O . ASP A 1 86 ? -11.250 5.248 5.529 1.00 98.44 86 ASP A O 1
ATOM 686 N N . LYS A 1 87 ? -11.944 3.133 5.308 1.00 98.19 87 LYS A N 1
ATOM 687 C CA . LYS A 1 87 ? -11.663 2.779 6.708 1.00 98.19 87 LYS A CA 1
ATOM 688 C C . LYS A 1 87 ? -10.165 2.730 6.999 1.00 98.19 87 LYS A C 1
ATOM 690 O O . LYS A 1 87 ? -9.765 3.095 8.101 1.00 98.19 87 LYS A O 1
ATOM 695 N N . GLN A 1 88 ? -9.351 2.267 6.048 1.00 98.25 88 GLN A N 1
ATOM 696 C CA . GLN A 1 88 ? -7.897 2.261 6.211 1.00 98.25 88 GLN A CA 1
ATOM 697 C C . GLN A 1 88 ? -7.341 3.686 6.151 1.00 98.25 88 GLN A C 1
ATOM 699 O O . GLN A 1 88 ? -6.538 4.037 7.006 1.00 98.25 88 GLN A O 1
ATOM 704 N N . ILE A 1 89 ? -7.830 4.521 5.227 1.00 98.38 89 ILE A N 1
ATOM 705 C CA . ILE A 1 89 ? -7.459 5.938 5.098 1.00 98.38 89 ILE A CA 1
ATOM 706 C C . ILE A 1 89 ? -7.747 6.684 6.402 1.00 98.38 89 ILE A C 1
ATOM 708 O O . ILE A 1 89 ? -6.862 7.340 6.944 1.00 98.38 89 ILE A O 1
ATOM 712 N N . LYS A 1 90 ? -8.942 6.505 6.981 1.00 97.94 90 LYS A N 1
ATOM 713 C CA . LYS A 1 90 ? -9.292 7.099 8.284 1.00 97.94 90 LYS A CA 1
ATOM 714 C C . LYS A 1 90 ? -8.358 6.680 9.423 1.00 97.94 90 LYS A C 1
ATOM 716 O O . LYS A 1 90 ? -8.236 7.409 10.399 1.00 97.94 90 LYS A O 1
ATOM 721 N N . LYS A 1 91 ? -7.740 5.500 9.332 1.00 97.38 91 LYS A N 1
ATOM 722 C CA . LYS A 1 91 ? -6.888 4.938 10.386 1.00 97.38 91 LYS A CA 1
ATOM 723 C C . LYS A 1 91 ? -5.402 5.247 10.201 1.00 97.38 91 LYS A C 1
ATOM 725 O O . LYS A 1 91 ? -4.695 5.393 11.193 1.00 97.38 91 LYS A O 1
ATOM 730 N N . TYR A 1 92 ? -4.929 5.281 8.961 1.00 96.88 92 TYR A N 1
ATOM 731 C CA . TYR A 1 92 ? -3.503 5.312 8.630 1.00 96.88 92 TYR A CA 1
ATOM 732 C C . TYR A 1 92 ? -3.086 6.546 7.819 1.00 96.88 92 TYR A C 1
ATOM 734 O O . TYR A 1 92 ? -1.899 6.721 7.565 1.00 96.88 92 TYR A O 1
ATOM 742 N N . GLY A 1 93 ? -4.036 7.408 7.447 1.00 97.69 93 GLY A N 1
ATOM 743 C CA . GLY A 1 93 ? -3.815 8.527 6.535 1.00 97.69 93 GLY A CA 1
ATOM 744 C C . GLY A 1 93 ? -3.972 8.120 5.070 1.00 97.69 93 GLY A C 1
ATOM 745 O O . GLY A 1 93 ? -3.882 6.949 4.712 1.00 97.69 93 GLY A O 1
ATOM 746 N N . GLU A 1 94 ? -4.248 9.098 4.210 1.00 98.31 94 GLU A N 1
ATOM 747 C CA . GLU A 1 94 ? -4.517 8.858 2.785 1.00 98.31 94 GLU A CA 1
ATOM 748 C C . GLU A 1 94 ? -3.249 8.640 1.960 1.00 98.31 94 GLU A C 1
ATOM 750 O O . GLU A 1 94 ? -3.260 7.882 0.995 1.00 98.31 94 GLU A O 1
ATOM 755 N N . PHE A 1 95 ? -2.142 9.265 2.354 1.00 98.19 95 PHE A N 1
ATOM 756 C CA . PHE A 1 95 ? -0.899 9.237 1.599 1.00 98.19 95 PHE A CA 1
ATOM 757 C C . PHE A 1 95 ? 0.283 8.863 2.480 1.00 98.19 95 PHE A C 1
ATOM 759 O O . PHE A 1 95 ? 0.373 9.299 3.627 1.00 98.19 95 PHE A O 1
ATOM 766 N N . LEU A 1 96 ? 1.216 8.105 1.908 1.00 97.50 96 LEU A N 1
ATOM 767 C CA . LEU A 1 96 ? 2.446 7.676 2.562 1.00 97.50 96 LEU A CA 1
ATOM 768 C C . LEU A 1 96 ? 3.665 8.134 1.761 1.00 97.50 96 LEU A C 1
ATOM 770 O O . LEU A 1 96 ? 3.678 8.076 0.530 1.00 97.50 96 LEU A O 1
ATOM 774 N N . GLU A 1 97 ? 4.702 8.569 2.471 1.00 97.19 97 GLU A N 1
ATOM 775 C CA . GLU A 1 97 ? 6.009 8.869 1.887 1.00 97.19 97 GLU A CA 1
ATOM 776 C C . GLU A 1 97 ? 6.842 7.594 1.797 1.00 97.19 97 GLU A C 1
ATOM 778 O O . GLU A 1 97 ? 7.390 7.118 2.792 1.00 97.19 97 GLU A O 1
ATOM 783 N N . VAL A 1 98 ? 6.930 7.028 0.597 1.00 96.06 98 VAL A N 1
ATOM 784 C CA . VAL A 1 98 ? 7.710 5.820 0.334 1.00 96.06 98 VAL A CA 1
ATOM 785 C C . VAL A 1 98 ? 9.144 6.222 0.028 1.00 96.06 98 VAL A C 1
ATOM 787 O O . VAL A 1 98 ? 9.391 7.040 -0.860 1.00 96.06 98 VAL A O 1
ATOM 790 N N . LYS A 1 99 ? 10.087 5.629 0.759 1.00 92.44 99 LYS A N 1
ATOM 791 C CA . LYS A 1 99 ? 11.526 5.826 0.575 1.00 92.44 99 LYS A CA 1
ATOM 792 C C . LYS A 1 99 ? 12.116 4.666 -0.210 1.00 92.44 99 LYS A C 1
ATOM 794 O O . LYS A 1 99 ? 11.728 3.513 -0.019 1.00 92.44 99 LYS A O 1
ATOM 799 N N . TYR A 1 100 ? 13.109 4.960 -1.030 1.00 82.75 100 TYR A N 1
ATOM 800 C CA . TYR A 1 100 ? 13.936 3.947 -1.662 1.00 82.75 100 TYR A CA 1
ATOM 801 C C . TYR A 1 100 ? 15.420 4.322 -1.598 1.00 82.75 100 TYR A C 1
ATOM 803 O O . TYR A 1 100 ? 15.783 5.499 -1.624 1.00 82.75 100 TYR A O 1
ATOM 811 N N . HIS A 1 101 ? 16.269 3.303 -1.454 1.00 69.81 101 HIS A N 1
ATOM 812 C CA . HIS A 1 101 ? 17.719 3.420 -1.335 1.00 69.81 101 HIS A CA 1
ATOM 813 C C . HIS A 1 101 ? 18.374 3.353 -2.711 1.00 69.81 101 HIS A C 1
ATOM 815 O O . HIS A 1 101 ? 18.344 2.299 -3.334 1.00 69.81 101 HIS A O 1
ATOM 821 N N . ILE A 1 102 ? 18.985 4.455 -3.143 1.00 58.94 102 ILE A N 1
ATOM 822 C CA . ILE A 1 102 ? 19.786 4.515 -4.372 1.00 58.94 102 ILE A CA 1
ATOM 823 C C . ILE A 1 102 ? 21.197 4.008 -4.081 1.00 58.94 102 ILE A C 1
ATOM 825 O O . ILE A 1 102 ? 21.743 4.402 -3.019 1.00 58.94 102 ILE A O 1
#

Radius of gyration: 13.2 Å; chains: 1; bounding box: 43×22×32 Å

Sequence (102 aa):
MSKHQTKKFHLGDVLSVTTGKLVSPEGGEGLEKIVFFMAHMPESNLPHAFLAAASICKRDLLKQFPHLKKVNAKGVNRRNWKKWLDKQIKKYGEFLEVKYHI

Foldseek 3Di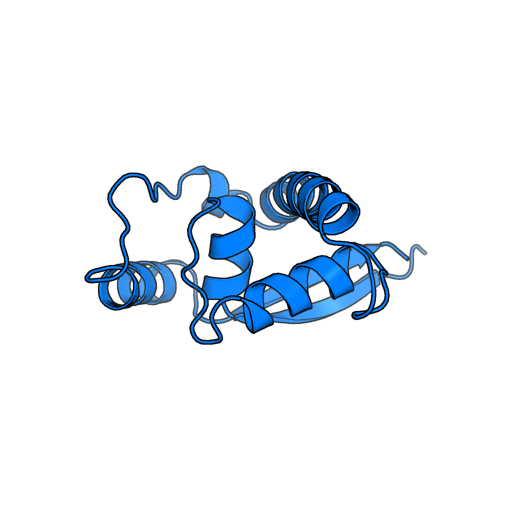:
DWDKDKDKAFVQLLCCLQAVDQLDPVGVVSVLVQLCVQVVHDSPDDPVVSVVSSVVSNVVSCVVPVVCVPDHCPPPDPVCSPVVSVVVCVVPNGMDIDMYTD

pLDDT: mean 91.17, std 10.38, range [50.03, 98.5]